Protein AF-A0A9P7NPN6-F1 (afdb_monomer_lite)

Structure (mmCIF, N/CA/C/O backbone):
data_AF-A0A9P7NPN6-F1
#
_entry.id   AF-A0A9P7NPN6-F1
#
loop_
_atom_site.group_PDB
_atom_site.id
_atom_site.type_symbol
_atom_site.label_atom_id
_atom_site.label_alt_id
_atom_site.label_comp_id
_atom_site.label_asym_id
_atom_site.label_entity_id
_atom_site.label_seq_id
_atom_site.pdbx_PDB_ins_code
_atom_site.Cartn_x
_atom_site.Cartn_y
_atom_site.Cartn_z
_atom_site.occupancy
_atom_site.B_iso_or_equiv
_atom_site.auth_seq_id
_atom_site.auth_comp_id
_atom_site.auth_asym_id
_atom_site.auth_atom_id
_atom_site.pdbx_PDB_model_num
ATOM 1 N N . MET A 1 1 ? 41.359 1.444 -31.729 1.00 41.84 1 MET A N 1
ATOM 2 C CA . MET A 1 1 ? 40.489 1.675 -30.558 1.00 41.84 1 MET A CA 1
ATOM 3 C C . MET A 1 1 ? 39.065 1.733 -31.082 1.00 41.84 1 MET A C 1
ATOM 5 O O . MET A 1 1 ? 38.796 2.589 -31.912 1.00 41.84 1 MET A O 1
ATOM 9 N N . SER A 1 2 ? 38.219 0.752 -30.755 1.00 44.41 2 SER A N 1
ATOM 10 C CA . SER A 1 2 ? 36.839 0.720 -31.255 1.00 44.41 2 SER A CA 1
ATOM 11 C C . SER A 1 2 ? 36.015 1.722 -30.451 1.00 44.41 2 SER A C 1
ATOM 13 O O . SER A 1 2 ? 35.838 1.537 -29.249 1.00 44.41 2 SER A O 1
ATOM 15 N N . ASN A 1 3 ? 35.579 2.808 -31.090 1.00 51.69 3 ASN A N 1
ATOM 16 C CA . ASN A 1 3 ? 34.625 3.740 -30.501 1.00 51.69 3 ASN A CA 1
ATOM 17 C C . ASN A 1 3 ? 33.297 2.993 -30.347 1.00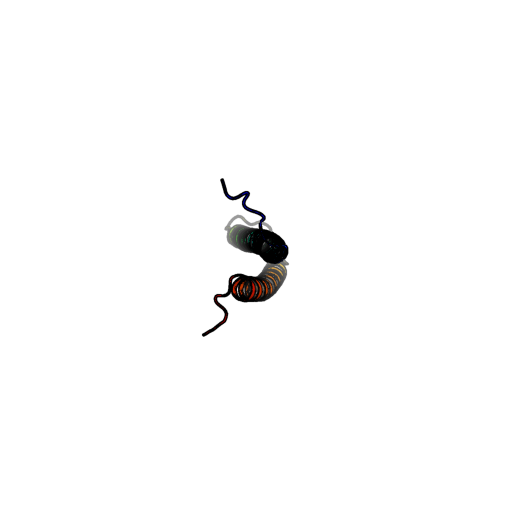 51.69 3 ASN A C 1
ATOM 19 O O . ASN A 1 3 ? 32.637 2.687 -31.340 1.00 51.69 3 ASN A O 1
ATOM 23 N N . GLY A 1 4 ? 32.951 2.647 -29.107 1.00 55.72 4 GLY A N 1
ATOM 24 C CA . GLY A 1 4 ? 31.711 1.961 -28.761 1.00 55.72 4 GLY A CA 1
ATOM 25 C C . GLY A 1 4 ? 30.498 2.838 -29.052 1.00 55.72 4 GLY A C 1
ATOM 26 O O . GLY A 1 4 ? 30.025 3.554 -28.177 1.00 55.72 4 GLY A O 1
ATOM 27 N N . ASN A 1 5 ? 29.995 2.785 -30.284 1.00 68.50 5 ASN A N 1
ATOM 28 C CA . ASN A 1 5 ? 28.666 3.284 -30.608 1.00 68.50 5 ASN A CA 1
ATOM 29 C C . ASN A 1 5 ? 27.653 2.289 -30.040 1.00 68.50 5 ASN A C 1
ATOM 31 O O . ASN A 1 5 ? 27.437 1.228 -30.625 1.00 68.50 5 ASN A O 1
ATOM 35 N N . LEU A 1 6 ? 27.049 2.631 -28.900 1.00 72.00 6 LEU A N 1
ATOM 36 C CA . LEU A 1 6 ? 25.818 1.984 -28.452 1.00 72.00 6 LEU A CA 1
ATOM 37 C C . LEU A 1 6 ? 24.802 2.066 -29.593 1.00 72.00 6 LEU A C 1
ATOM 39 O O . LEU A 1 6 ? 24.569 3.142 -30.154 1.00 72.00 6 LEU A O 1
ATOM 43 N N . SER A 1 7 ? 24.227 0.925 -29.959 1.00 83.75 7 SER A N 1
ATOM 44 C CA . SER A 1 7 ? 23.191 0.880 -30.982 1.00 83.75 7 SER A CA 1
ATOM 45 C C . SER A 1 7 ? 21.984 1.697 -30.514 1.00 83.75 7 SER A C 1
ATOM 47 O O . SER A 1 7 ? 21.700 1.784 -29.317 1.00 83.75 7 SER A O 1
ATOM 49 N N . GLN A 1 8 ? 21.214 2.265 -31.446 1.00 80.50 8 GLN A N 1
ATOM 50 C CA . GLN A 1 8 ? 19.924 2.885 -31.109 1.00 80.50 8 GLN A CA 1
ATOM 51 C C . GLN A 1 8 ? 19.008 1.914 -30.344 1.00 80.50 8 GLN A C 1
ATOM 53 O O . GLN A 1 8 ? 18.228 2.352 -29.498 1.00 80.50 8 GLN A O 1
ATOM 58 N N . ASN A 1 9 ? 19.157 0.607 -30.58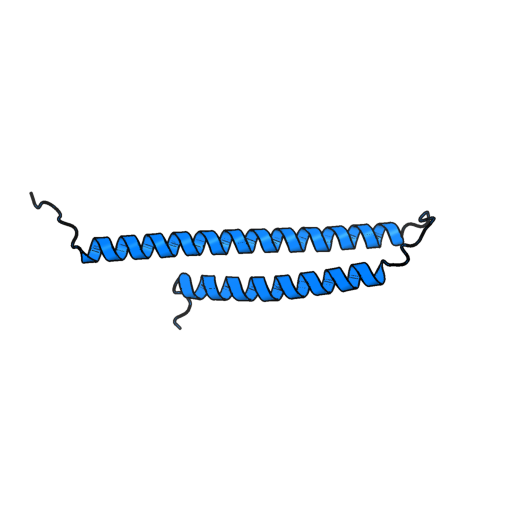5 1.00 83.19 9 ASN A N 1
ATOM 59 C CA . ASN A 1 9 ? 18.467 -0.436 -29.831 1.00 83.19 9 ASN A CA 1
ATOM 60 C C . ASN A 1 9 ? 18.925 -0.502 -28.369 1.00 83.19 9 ASN A C 1
ATOM 62 O O . ASN A 1 9 ? 18.080 -0.571 -27.483 1.00 83.19 9 ASN A O 1
ATOM 66 N N . ASP A 1 10 ? 20.227 -0.403 -28.093 1.00 85.94 10 ASP A N 1
ATOM 67 C CA . ASP A 1 10 ? 20.749 -0.432 -26.719 1.00 85.94 10 ASP A CA 1
ATOM 68 C C . ASP A 1 10 ? 20.224 0.768 -25.921 1.00 85.94 10 ASP A C 1
ATOM 70 O O . ASP A 1 10 ? 19.764 0.631 -24.789 1.00 85.94 10 ASP A O 1
ATOM 74 N N . ILE A 1 11 ? 20.197 1.947 -26.550 1.00 88.62 11 ILE A N 1
ATOM 75 C CA . ILE A 1 11 ? 19.650 3.170 -25.949 1.00 88.62 11 ILE A CA 1
ATOM 76 C C . ILE A 1 11 ? 18.143 3.029 -25.690 1.00 88.62 11 ILE A C 1
ATOM 78 O O . ILE A 1 11 ? 17.646 3.482 -24.656 1.00 88.62 11 ILE A O 1
ATOM 82 N N . ALA A 1 12 ? 17.399 2.414 -26.613 1.00 84.69 12 ALA A N 1
ATOM 83 C CA . ALA A 1 12 ? 15.971 2.172 -26.436 1.00 84.69 12 ALA A CA 1
ATOM 84 C C . ALA A 1 12 ? 15.696 1.216 -25.264 1.00 84.69 12 ALA A C 1
ATOM 86 O O . ALA A 1 12 ? 14.821 1.506 -24.449 1.00 84.69 12 ALA A O 1
ATOM 87 N N . HIS A 1 13 ? 16.479 0.141 -25.134 1.00 87.75 13 HIS A N 1
ATOM 88 C CA . HIS A 1 13 ? 16.367 -0.815 -24.032 1.00 87.75 13 HIS A CA 1
ATOM 89 C C . HIS A 1 13 ? 16.693 -0.192 -22.674 1.00 87.75 13 HIS A C 1
ATOM 91 O O . HIS A 1 13 ? 15.940 -0.397 -21.725 1.00 87.75 13 HIS A O 1
ATOM 97 N N . VAL A 1 14 ? 17.756 0.613 -22.581 1.00 90.19 14 VAL A N 1
ATOM 98 C CA . VAL A 1 14 ? 18.095 1.331 -21.340 1.00 90.19 14 VAL A CA 1
ATOM 99 C C . VAL A 1 14 ? 16.957 2.270 -20.935 1.00 90.19 14 VAL A C 1
ATOM 101 O O . VAL A 1 14 ? 16.488 2.215 -19.805 1.00 90.19 14 VAL A O 1
ATOM 104 N N . ARG A 1 15 ? 16.413 3.053 -21.876 1.00 90.69 15 ARG A N 1
ATOM 105 C CA . ARG A 1 15 ? 15.279 3.954 -21.595 1.00 90.69 15 ARG A CA 1
ATOM 106 C C . ARG A 1 15 ? 14.003 3.221 -21.190 1.00 90.69 15 ARG A C 1
ATOM 108 O O . ARG A 1 15 ? 13.180 3.781 -20.470 1.00 90.69 15 ARG A O 1
ATOM 115 N N . GLU A 1 16 ? 13.768 2.028 -21.727 1.00 89.38 16 GLU A N 1
ATOM 116 C CA . GLU A 1 16 ? 12.641 1.188 -21.317 1.00 89.38 16 GLU A CA 1
ATOM 117 C C . GLU A 1 16 ? 12.854 0.647 -19.899 1.00 89.38 16 GLU A C 1
ATOM 119 O O . GLU A 1 16 ? 11.921 0.643 -19.096 1.00 89.38 16 GLU A O 1
ATOM 124 N N . PHE A 1 17 ? 14.078 0.228 -19.584 1.00 89.00 17 PHE A N 1
ATOM 125 C CA . PHE A 1 17 ? 14.454 -0.253 -18.263 1.00 89.00 17 PHE A CA 1
ATOM 126 C C . PHE A 1 17 ? 14.324 0.840 -17.196 1.00 89.00 17 PHE A C 1
ATOM 128 O O . PHE A 1 17 ? 13.682 0.601 -16.175 1.00 89.00 17 PHE A O 1
ATOM 135 N N . ASP A 1 18 ? 14.809 2.054 -17.469 1.00 92.75 18 ASP A N 1
ATOM 136 C CA . ASP A 1 18 ? 14.671 3.201 -16.563 1.00 92.75 18 ASP A CA 1
ATOM 137 C C . ASP A 1 18 ? 13.196 3.494 -16.250 1.00 92.75 18 ASP A C 1
ATOM 139 O O . ASP A 1 18 ? 12.812 3.614 -15.088 1.00 92.75 18 ASP A O 1
ATOM 143 N N . ARG A 1 19 ? 12.324 3.490 -17.268 1.00 91.19 19 ARG A N 1
ATOM 144 C CA . ARG A 1 19 ? 10.874 3.671 -17.068 1.00 91.19 19 ARG A CA 1
ATOM 145 C C . ARG A 1 19 ? 10.247 2.568 -16.217 1.00 91.19 19 ARG A C 1
ATOM 147 O O . ARG A 1 19 ? 9.336 2.843 -15.437 1.00 91.19 19 ARG A O 1
ATOM 154 N N . LYS A 1 20 ? 10.691 1.317 -16.377 1.00 90.62 20 LYS A N 1
ATOM 155 C CA . LYS A 1 20 ? 10.215 0.201 -15.543 1.00 90.62 20 LYS A CA 1
ATOM 156 C C . LYS A 1 20 ? 10.664 0.370 -14.096 1.00 90.62 20 LYS A C 1
ATOM 158 O O . LYS A 1 20 ? 9.848 0.177 -13.203 1.00 90.62 20 LYS A O 1
ATOM 163 N N . LEU A 1 21 ? 11.911 0.781 -13.867 1.00 90.44 21 LEU A N 1
ATOM 164 C CA . LEU A 1 21 ? 12.426 1.062 -12.528 1.00 90.44 21 LEU A CA 1
ATOM 165 C C . LEU A 1 21 ? 11.666 2.199 -11.839 1.00 90.44 21 LEU A C 1
ATOM 167 O O . LEU A 1 21 ? 11.296 2.068 -10.674 1.00 90.44 21 LEU A O 1
ATOM 171 N N . GLU A 1 22 ? 11.389 3.289 -12.555 1.00 94.31 22 GLU A N 1
ATOM 172 C CA . GLU A 1 22 ? 10.597 4.409 -12.034 1.00 94.31 22 GLU A CA 1
ATOM 173 C C . GLU A 1 22 ? 9.178 3.967 -11.650 1.00 94.31 22 GLU A C 1
ATOM 175 O O . GLU A 1 22 ? 8.706 4.258 -10.549 1.00 94.31 22 GLU A O 1
ATOM 180 N N . ALA A 1 23 ? 8.510 3.211 -12.526 1.00 91.44 23 ALA A N 1
ATOM 181 C CA . ALA A 1 23 ? 7.179 2.677 -12.253 1.00 91.44 23 ALA A CA 1
ATOM 182 C C . ALA A 1 23 ? 7.178 1.690 -11.070 1.00 91.44 23 ALA A C 1
ATOM 184 O O . ALA A 1 23 ? 6.255 1.692 -10.256 1.00 91.44 23 ALA A O 1
ATOM 185 N N . GLU A 1 24 ? 8.221 0.870 -10.937 1.00 93.31 24 GLU A N 1
ATOM 186 C CA . GLU A 1 24 ? 8.398 -0.040 -9.806 1.00 93.31 24 GLU A CA 1
ATOM 187 C C . GLU A 1 24 ? 8.583 0.727 -8.488 1.00 93.31 24 GLU A C 1
ATOM 189 O O . GLU A 1 24 ? 7.964 0.379 -7.477 1.00 93.31 24 GLU A O 1
ATOM 194 N N . ALA A 1 25 ? 9.389 1.791 -8.493 1.00 93.06 25 ALA A N 1
ATOM 195 C CA . ALA A 1 25 ? 9.597 2.638 -7.325 1.00 93.06 25 ALA A CA 1
ATOM 196 C C . ALA A 1 25 ? 8.297 3.329 -6.875 1.00 93.06 25 ALA A C 1
ATOM 198 O O . ALA A 1 25 ? 7.978 3.295 -5.683 1.00 93.06 25 ALA A O 1
ATOM 199 N N . ASP A 1 26 ? 7.509 3.877 -7.809 1.00 94.94 26 ASP A N 1
ATOM 200 C CA . ASP A 1 26 ? 6.206 4.493 -7.507 1.00 94.94 26 ASP A CA 1
ATOM 201 C C . ASP A 1 26 ? 5.232 3.478 -6.885 1.00 94.94 26 ASP A C 1
ATOM 203 O O . ASP A 1 26 ? 4.611 3.743 -5.852 1.00 94.94 26 ASP A O 1
ATOM 207 N N . LEU A 1 27 ? 5.145 2.267 -7.449 1.00 93.81 27 LEU A N 1
ATOM 208 C CA . LEU A 1 27 ? 4.299 1.201 -6.903 1.00 93.81 27 LEU A CA 1
ATOM 209 C C . LEU A 1 27 ? 4.716 0.800 -5.482 1.00 93.81 27 LEU A C 1
ATOM 211 O O . LEU A 1 27 ? 3.856 0.668 -4.607 1.00 93.81 27 LEU A O 1
ATOM 215 N N . LYS A 1 28 ? 6.020 0.647 -5.225 1.00 92.75 28 LYS A N 1
ATOM 216 C CA . LYS A 1 28 ? 6.541 0.345 -3.881 1.00 92.75 28 LYS A CA 1
ATOM 217 C C . LYS A 1 28 ? 6.238 1.467 -2.889 1.00 92.75 28 LYS A C 1
ATOM 219 O O . LYS A 1 28 ? 5.826 1.189 -1.763 1.00 92.75 28 LYS A O 1
ATOM 224 N N . GLN A 1 29 ? 6.378 2.725 -3.302 1.00 96.50 29 GLN A N 1
ATOM 225 C CA . GLN A 1 29 ? 6.056 3.873 -2.456 1.00 96.50 29 GLN A CA 1
ATOM 226 C C . GLN A 1 29 ? 4.565 3.914 -2.092 1.00 96.50 29 GLN A C 1
ATOM 228 O O . GLN A 1 29 ? 4.219 4.171 -0.935 1.00 96.50 29 GLN A O 1
ATOM 233 N N . ARG A 1 30 ? 3.678 3.616 -3.048 1.00 95.19 30 ARG A N 1
ATOM 234 C CA . ARG A 1 30 ? 2.232 3.510 -2.797 1.00 95.19 30 ARG A CA 1
ATOM 235 C C . ARG A 1 30 ? 1.901 2.371 -1.839 1.00 95.19 30 ARG A C 1
ATOM 237 O O . ARG A 1 30 ? 1.116 2.574 -0.919 1.00 95.19 30 ARG A O 1
ATOM 244 N N . LEU A 1 31 ? 2.522 1.203 -2.003 1.00 94.88 31 LEU A N 1
ATOM 245 C CA . LEU A 1 31 ? 2.351 0.073 -1.083 1.00 94.88 31 LEU A CA 1
ATOM 246 C C . LEU A 1 31 ? 2.750 0.439 0.353 1.00 94.88 31 LEU A C 1
ATOM 248 O O . LEU A 1 31 ? 2.012 0.143 1.293 1.00 94.88 31 LEU A O 1
ATOM 252 N N . GLU A 1 32 ? 3.869 1.142 0.529 1.00 95.44 32 GLU A N 1
ATOM 253 C CA . GLU A 1 32 ? 4.305 1.599 1.851 1.00 95.44 32 GLU A CA 1
ATOM 254 C C . GLU A 1 32 ? 3.363 2.663 2.443 1.00 95.44 32 GLU A C 1
ATOM 256 O O . GLU A 1 32 ? 3.134 2.706 3.653 1.00 95.44 32 GLU A O 1
ATOM 261 N N . ALA A 1 33 ? 2.766 3.520 1.610 1.00 95.44 33 ALA A N 1
ATOM 262 C CA . ALA A 1 33 ? 1.727 4.447 2.058 1.00 95.44 33 ALA A CA 1
ATOM 263 C C . ALA A 1 33 ? 0.476 3.704 2.562 1.00 95.44 33 ALA A C 1
ATOM 265 O O . ALA A 1 33 ? 0.028 3.970 3.677 1.00 95.44 33 ALA A O 1
ATOM 266 N N . LEU A 1 34 ? -0.025 2.722 1.804 1.00 94.94 34 LEU A N 1
ATOM 267 C CA . LEU A 1 34 ? -1.182 1.908 2.202 1.00 94.94 34 LEU A CA 1
ATOM 268 C C . LEU A 1 34 ? -0.912 1.121 3.488 1.00 94.94 34 LEU A C 1
ATOM 270 O O . LEU A 1 34 ? -1.773 1.032 4.363 1.00 94.94 34 LEU A O 1
ATOM 274 N N . ARG A 1 35 ? 0.300 0.573 3.639 1.00 93.38 35 ARG A N 1
ATOM 275 C CA . ARG A 1 35 ? 0.709 -0.126 4.863 1.00 93.38 35 ARG A CA 1
ATOM 276 C C . ARG A 1 35 ? 0.639 0.793 6.080 1.00 93.38 35 ARG A C 1
ATOM 278 O O . ARG A 1 35 ? 0.096 0.392 7.109 1.00 93.38 35 ARG A O 1
ATOM 285 N N . ARG A 1 36 ? 1.166 2.015 5.963 1.00 95.25 36 ARG A N 1
ATOM 286 C CA . ARG A 1 36 ? 1.103 3.017 7.038 1.00 95.25 36 ARG A CA 1
ATOM 287 C C . ARG A 1 36 ? -0.335 3.387 7.379 1.00 95.25 36 ARG A C 1
ATOM 289 O O . ARG A 1 36 ? -0.668 3.443 8.557 1.00 95.25 36 ARG A O 1
ATOM 296 N N . GLU A 1 37 ? -1.195 3.548 6.378 1.00 95.19 37 GLU A N 1
ATOM 297 C CA . GLU A 1 37 ? -2.611 3.851 6.597 1.00 95.19 37 GLU A CA 1
ATOM 298 C C . GLU A 1 37 ? -3.333 2.740 7.370 1.00 95.19 37 GLU A C 1
ATOM 300 O O . GLU A 1 37 ? -4.031 3.020 8.345 1.00 95.19 37 GLU A O 1
ATOM 305 N N . VAL A 1 38 ? -3.115 1.471 7.005 1.00 93.56 38 VAL A N 1
ATOM 306 C CA . VAL A 1 38 ? -3.683 0.331 7.745 1.00 93.56 38 VAL A CA 1
ATOM 307 C C . VAL A 1 38 ? -3.220 0.339 9.202 1.00 93.56 38 VAL A C 1
ATOM 309 O O . VAL A 1 38 ? -4.045 0.163 10.098 1.00 93.56 38 VAL A O 1
ATOM 312 N N . VAL A 1 39 ? -1.927 0.573 9.455 1.00 94.06 39 VAL A N 1
ATOM 313 C CA . VAL A 1 39 ? -1.385 0.654 10.822 1.00 94.06 39 VAL A CA 1
ATOM 314 C C . VAL A 1 39 ? -2.049 1.782 11.612 1.00 94.06 39 VAL A C 1
ATOM 316 O O . VAL A 1 39 ? -2.444 1.561 12.753 1.00 94.06 39 VAL A O 1
ATOM 319 N N . THR A 1 40 ? -2.230 2.961 11.013 1.00 95.38 40 THR A N 1
ATOM 320 C CA . THR A 1 40 ? -2.926 4.084 11.656 1.00 95.38 40 THR A CA 1
ATOM 321 C C . THR A 1 40 ? -4.374 3.740 11.994 1.00 95.38 40 THR A C 1
ATOM 323 O O . THR A 1 40 ? -4.805 3.980 13.118 1.00 95.38 40 THR A O 1
ATOM 326 N N . ILE A 1 41 ? -5.125 3.146 11.060 1.00 91.75 41 ILE A N 1
ATOM 327 C CA . ILE A 1 41 ? -6.527 2.777 11.299 1.00 91.75 41 ILE A CA 1
ATOM 328 C C . ILE A 1 41 ? -6.627 1.761 12.440 1.00 91.75 41 ILE A C 1
ATOM 330 O O . ILE A 1 41 ? -7.408 1.958 13.367 1.00 91.75 41 ILE A O 1
ATOM 334 N N . VAL A 1 42 ? -5.818 0.700 12.403 1.00 90.44 42 VAL A N 1
ATOM 335 C CA . VAL A 1 42 ? -5.821 -0.342 13.441 1.00 90.44 42 VAL A CA 1
ATOM 336 C C . VAL A 1 42 ? -5.382 0.221 14.797 1.00 90.44 42 VAL A C 1
ATOM 338 O O . VAL A 1 42 ? -5.973 -0.126 15.818 1.00 90.44 42 VAL A O 1
ATOM 341 N N . GLY A 1 43 ? -4.390 1.116 14.815 1.00 91.31 43 GLY A N 1
ATOM 342 C CA . GLY A 1 43 ? -3.959 1.812 16.027 1.00 91.31 43 GLY A CA 1
ATOM 343 C C . GLY A 1 43 ? -5.094 2.615 16.663 1.00 91.31 43 GLY A C 1
ATOM 344 O O . GLY A 1 43 ? -5.381 2.427 17.843 1.00 91.31 43 GLY A O 1
ATOM 345 N N . ASN A 1 44 ? -5.800 3.422 15.867 1.00 90.25 44 ASN A N 1
ATOM 346 C CA . ASN A 1 44 ? -6.933 4.217 16.345 1.00 90.25 44 ASN A CA 1
ATOM 347 C C . ASN A 1 44 ? -8.064 3.332 16.889 1.00 90.25 44 ASN A C 1
ATOM 349 O O . ASN A 1 44 ? -8.563 3.594 17.980 1.00 90.25 44 ASN A O 1
ATOM 353 N N . MET A 1 45 ? -8.399 2.232 16.200 1.00 87.56 45 MET A N 1
ATOM 354 C CA . MET A 1 45 ? -9.396 1.268 16.687 1.00 87.56 45 MET A CA 1
ATOM 355 C C . MET A 1 45 ? -9.018 0.682 18.054 1.00 87.56 45 MET A C 1
ATOM 357 O O . MET A 1 45 ? -9.879 0.496 18.915 1.00 87.56 45 MET A O 1
AT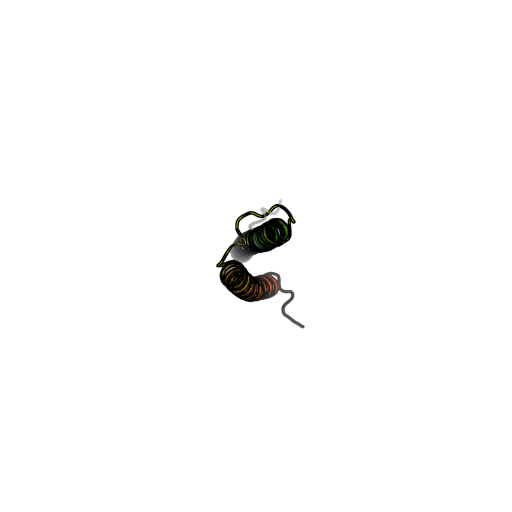OM 361 N N . SER A 1 46 ? -7.734 0.367 18.255 1.00 86.75 46 SER A N 1
ATOM 362 C CA . SER A 1 46 ? -7.238 -0.174 19.522 1.00 86.75 46 SER A CA 1
ATOM 363 C C . SER A 1 46 ? -7.358 0.845 20.656 1.00 86.75 46 SER A C 1
ATOM 365 O O . SER A 1 46 ? -7.734 0.466 21.766 1.00 86.75 46 SER A O 1
ATOM 367 N N . THR A 1 47 ? -7.058 2.119 20.389 1.00 85.56 47 THR A N 1
ATOM 368 C CA . THR A 1 47 ? -7.209 3.213 21.359 1.00 85.56 47 THR A CA 1
ATOM 369 C C . THR A 1 47 ? -8.677 3.440 21.711 1.00 85.56 47 THR A C 1
ATOM 371 O O . THR A 1 47 ? -9.028 3.347 22.882 1.00 85.56 47 THR A O 1
ATOM 374 N N . GLU A 1 48 ? -9.550 3.611 20.713 1.00 80.69 48 GLU A N 1
ATOM 375 C CA . GLU A 1 48 ? -10.995 3.818 20.907 1.00 80.69 48 GLU A CA 1
ATOM 376 C C . GLU A 1 48 ? -11.642 2.674 21.706 1.00 80.69 48 GLU A C 1
ATOM 378 O O . GLU A 1 48 ? -12.461 2.902 22.597 1.00 80.69 48 GLU A O 1
ATOM 383 N N . THR A 1 49 ? -11.238 1.428 21.432 1.00 81.94 49 THR A N 1
ATOM 384 C CA . THR A 1 49 ? -11.726 0.254 22.170 1.00 81.94 49 THR A CA 1
ATOM 385 C C . THR A 1 49 ? -11.210 0.234 23.610 1.00 81.94 49 THR A C 1
ATOM 387 O O . THR A 1 49 ? -11.964 -0.087 24.527 1.00 81.94 49 THR A O 1
ATOM 390 N N . SER A 1 50 ? -9.936 0.579 23.823 1.00 82.31 50 SER A N 1
ATOM 391 C CA . SER A 1 50 ? -9.326 0.592 25.159 1.00 82.31 50 SER A CA 1
ATOM 392 C C . SER A 1 50 ? -9.949 1.665 26.050 1.00 82.31 50 SER A C 1
ATOM 394 O O . SER A 1 50 ? -10.287 1.378 27.197 1.00 82.31 50 SER A O 1
ATOM 396 N N . ASP A 1 51 ? -10.168 2.864 25.509 1.00 79.50 51 ASP A N 1
ATOM 397 C CA . ASP A 1 51 ? -10.800 3.980 26.216 1.00 79.50 51 ASP A CA 1
ATOM 398 C C . ASP A 1 51 ? -12.244 3.644 26.614 1.00 79.50 51 ASP A C 1
ATOM 400 O O . ASP A 1 51 ? -12.670 3.934 27.732 1.00 79.50 51 ASP A O 1
ATOM 404 N N . ALA A 1 52 ? -12.986 2.949 25.745 1.00 73.25 52 ALA A N 1
ATOM 405 C CA . ALA A 1 52 ? -14.346 2.499 26.035 1.00 73.25 52 ALA A CA 1
ATOM 406 C C . ALA A 1 52 ? -14.428 1.394 27.108 1.00 73.25 52 ALA A C 1
ATOM 408 O O . ALA A 1 52 ? -15.480 1.222 27.723 1.00 73.25 52 ALA A O 1
ATOM 409 N N . MET A 1 53 ? -13.344 0.642 27.338 1.00 73.81 53 MET A N 1
ATOM 410 C CA . MET A 1 53 ? -13.274 -0.424 28.348 1.00 73.81 53 MET A CA 1
ATOM 411 C C . MET A 1 53 ? -12.760 0.057 29.713 1.00 73.81 53 MET A C 1
ATOM 413 O O . MET A 1 53 ? -12.789 -0.715 30.676 1.00 73.81 53 MET A O 1
ATOM 417 N N . GLN A 1 54 ? -12.284 1.303 29.836 1.00 76.94 54 GLN A N 1
ATOM 418 C CA . GLN A 1 54 ? -11.792 1.812 31.115 1.00 76.94 54 GLN A CA 1
ATOM 419 C C . GLN A 1 54 ? -12.944 1.970 32.131 1.00 76.94 54 GLN A C 1
ATOM 421 O O . GLN A 1 54 ? -13.936 2.632 31.829 1.00 76.94 54 GLN A O 1
ATOM 426 N N . PRO A 1 55 ? -12.815 1.450 33.371 1.00 62.56 55 PRO A N 1
ATOM 427 C CA . PRO A 1 55 ? -13.857 1.534 34.407 1.00 62.56 55 PRO A CA 1
ATOM 428 C C . PRO A 1 55 ? -14.266 2.964 34.795 1.00 62.56 55 PRO A C 1
ATOM 430 O O . PRO A 1 55 ? -15.309 3.170 35.409 1.00 62.56 55 PRO A O 1
ATOM 433 N N . THR A 1 56 ? -13.433 3.951 34.460 1.00 65.81 56 THR A N 1
ATOM 434 C CA . THR A 1 56 ? -13.654 5.381 34.700 1.00 65.81 56 THR A CA 1
ATOM 435 C C . THR A 1 56 ? -14.239 6.114 33.492 1.00 65.81 56 THR A C 1
ATOM 437 O O . THR A 1 56 ? -14.377 7.336 33.549 1.00 65.81 56 THR A O 1
ATOM 440 N N . ALA A 1 57 ? -14.565 5.419 32.396 1.00 61.75 57 ALA A N 1
ATOM 441 C CA . ALA A 1 57 ? -15.155 6.026 31.210 1.00 61.75 57 ALA A CA 1
ATOM 442 C C . ALA A 1 57 ? -16.554 6.572 31.541 1.00 61.75 57 ALA A C 1
ATOM 444 O O . ALA A 1 57 ? -17.553 5.858 31.535 1.00 61.75 57 ALA A O 1
ATOM 445 N N . GLN A 1 58 ? -16.628 7.870 31.839 1.00 59.22 58 GLN A N 1
ATOM 446 C CA . GLN A 1 58 ? -17.875 8.572 32.165 1.00 59.22 58 GLN A CA 1
ATOM 447 C C . GLN A 1 58 ? -18.814 8.730 30.954 1.00 59.22 58 GLN A C 1
ATOM 449 O O . GLN A 1 58 ? -19.927 9.223 31.109 1.00 59.22 58 GLN A O 1
ATOM 454 N N . ASN A 1 59 ? -18.385 8.321 29.755 1.00 60.06 59 ASN A N 1
ATOM 455 C CA . ASN A 1 59 ? -19.167 8.418 28.528 1.00 60.06 59 ASN A CA 1
ATOM 456 C C . ASN A 1 59 ? -18.764 7.283 27.561 1.00 60.06 59 ASN A C 1
ATOM 458 O O . ASN A 1 59 ? -17.810 7.454 26.799 1.00 60.06 59 ASN A O 1
ATOM 462 N N . PRO A 1 60 ? -19.412 6.102 27.591 1.00 57.94 60 PRO A N 1
ATOM 463 C CA . PRO A 1 60 ? -19.166 5.080 26.577 1.00 57.94 60 PRO A CA 1
ATOM 464 C C . PRO A 1 60 ? -19.500 5.675 25.206 1.00 57.94 60 PRO A C 1
ATOM 466 O O . PRO A 1 60 ? -20.614 6.154 25.007 1.00 57.94 60 PRO A O 1
ATOM 469 N N . ALA A 1 61 ? -18.531 5.694 24.283 1.00 64.38 61 ALA A N 1
ATOM 470 C CA . ALA A 1 61 ? -18.688 6.298 22.962 1.00 64.38 61 ALA A CA 1
ATOM 471 C C . ALA A 1 61 ? -19.921 5.700 22.247 1.00 64.38 61 ALA A C 1
ATOM 473 O O . ALA A 1 61 ? -19.880 4.536 21.835 1.00 64.38 61 ALA A O 1
ATOM 474 N N . PRO A 1 62 ? -21.022 6.461 22.073 1.00 64.44 62 PRO A N 1
ATOM 475 C CA . PRO A 1 62 ? -22.285 5.923 21.558 1.00 64.44 62 PRO A CA 1
ATOM 476 C C . PRO A 1 62 ? -22.198 5.483 20.086 1.00 64.44 62 PRO A C 1
ATOM 478 O O . PRO A 1 62 ? -23.124 4.868 19.567 1.00 64.44 62 PRO A O 1
ATOM 481 N N . ASN A 1 63 ? -21.077 5.761 19.418 1.00 77.44 63 ASN A N 1
ATOM 482 C CA . ASN A 1 63 ? -20.795 5.452 18.021 1.00 77.44 63 ASN A CA 1
ATOM 483 C C . ASN A 1 63 ? -19.591 4.508 17.822 1.00 77.44 63 ASN A C 1
ATOM 485 O O . ASN A 1 63 ? -19.171 4.320 16.680 1.00 77.44 63 ASN A O 1
ATOM 489 N N . LEU A 1 64 ? -19.046 3.883 18.877 1.00 82.19 64 LEU A N 1
ATOM 490 C CA . LEU A 1 64 ? -17.882 2.987 18.761 1.00 82.19 64 LEU A CA 1
ATOM 491 C C . LEU A 1 64 ? -18.115 1.875 17.728 1.00 82.19 64 LEU A C 1
ATOM 493 O O . LEU A 1 64 ? -17.261 1.594 16.893 1.00 82.19 64 LEU A O 1
ATOM 497 N N . HIS A 1 65 ? -19.304 1.270 17.731 1.00 82.62 65 HIS A N 1
ATOM 498 C CA . HIS A 1 65 ? -19.646 0.222 16.770 1.00 82.62 65 HIS A CA 1
ATOM 499 C C . HIS A 1 65 ? -19.630 0.725 15.315 1.00 82.62 65 HIS A C 1
ATOM 501 O O . HIS A 1 65 ? -19.166 0.023 14.415 1.00 82.62 65 HIS A O 1
ATOM 507 N N . GLU A 1 66 ? -20.101 1.950 15.069 1.00 87.62 66 GLU A N 1
ATOM 508 C CA . GLU A 1 66 ? -20.094 2.563 13.737 1.00 87.62 66 GLU A CA 1
ATOM 509 C C . GLU A 1 66 ? -18.674 2.917 13.283 1.00 87.62 66 GLU A C 1
ATOM 511 O O . GLU A 1 66 ? -18.319 2.655 12.130 1.00 87.62 66 GLU A O 1
ATOM 516 N N . GLN A 1 67 ? -17.846 3.445 14.191 1.00 86.50 67 GLN A N 1
ATOM 517 C CA . GLN A 1 67 ? -16.438 3.764 13.935 1.00 86.50 67 GLN A CA 1
ATOM 518 C C . GLN A 1 67 ? -15.632 2.504 13.606 1.00 86.50 67 GLN A C 1
ATOM 520 O O . GLN A 1 67 ? -14.955 2.464 12.575 1.00 86.50 67 GLN A O 1
ATOM 525 N N . LEU A 1 68 ? -15.795 1.434 14.391 1.00 87.69 68 LEU A N 1
ATOM 526 C CA . LEU A 1 68 ? -15.169 0.138 14.127 1.00 87.69 68 LEU A CA 1
ATOM 527 C C . LEU A 1 68 ? -15.626 -0.441 12.782 1.00 87.69 68 LEU A C 1
ATOM 529 O O . LEU A 1 68 ? -14.796 -0.859 11.977 1.00 87.69 68 LEU A O 1
ATOM 533 N N . ASN A 1 69 ? -16.929 -0.415 12.484 1.00 90.81 69 ASN A N 1
ATOM 534 C CA . ASN A 1 69 ? -17.450 -0.886 11.196 1.00 90.81 69 ASN A CA 1
ATOM 535 C C . ASN A 1 69 ? -16.886 -0.092 10.009 1.00 90.81 69 ASN A C 1
ATOM 537 O O . ASN A 1 69 ? -16.539 -0.678 8.979 1.00 90.81 69 ASN A O 1
ATOM 541 N N . LEU A 1 70 ? -16.780 1.233 10.130 1.00 91.69 70 LEU A N 1
ATOM 542 C CA . LEU A 1 70 ? -16.171 2.079 9.106 1.00 91.69 70 LEU A CA 1
ATOM 543 C C . LEU A 1 70 ? -14.681 1.757 8.934 1.00 91.69 70 LEU A C 1
ATOM 545 O O . LEU A 1 70 ? -14.208 1.637 7.802 1.00 91.69 70 LEU A O 1
ATOM 549 N N . ALA A 1 71 ? -13.956 1.572 10.035 1.00 90.44 71 ALA A N 1
ATOM 550 C CA . ALA A 1 71 ? -12.546 1.216 10.028 1.00 90.44 71 ALA A CA 1
ATOM 551 C C . ALA A 1 71 ? -12.304 -0.147 9.357 1.00 90.44 71 ALA A C 1
ATOM 553 O O . ALA A 1 71 ? -11.471 -0.240 8.454 1.00 90.44 71 ALA A O 1
ATOM 554 N N . PHE A 1 72 ? -13.101 -1.173 9.678 1.00 91.94 72 PHE A N 1
ATOM 555 C CA . PHE A 1 72 ? -13.031 -2.476 9.008 1.00 91.94 72 PHE A CA 1
ATOM 556 C C . PHE A 1 72 ? -13.273 -2.374 7.499 1.00 91.94 72 PHE A C 1
ATOM 558 O O . PHE A 1 72 ? -12.545 -2.985 6.714 1.00 91.94 72 PHE A O 1
ATOM 565 N N . ARG A 1 73 ? -14.260 -1.575 7.069 1.00 94.94 73 ARG A N 1
ATOM 566 C CA . ARG A 1 73 ? -14.526 -1.340 5.639 1.00 94.94 73 ARG A CA 1
ATOM 567 C C . ARG A 1 73 ? -13.342 -0.666 4.951 1.00 94.94 73 ARG A C 1
ATOM 569 O O . ARG A 1 73 ? -12.957 -1.094 3.866 1.00 94.94 73 ARG A O 1
ATOM 576 N N . ARG A 1 74 ? -12.738 0.348 5.581 1.00 94.31 74 ARG A N 1
ATOM 577 C CA . ARG A 1 74 ? -11.538 1.019 5.053 1.00 94.31 74 ARG A CA 1
ATOM 578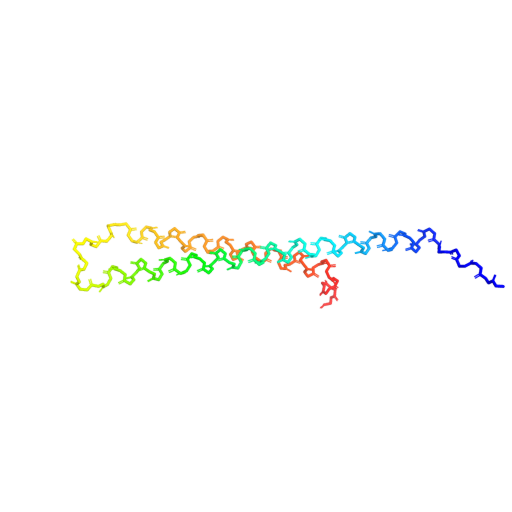 C C . ARG A 1 74 ? -10.371 0.045 4.922 1.00 94.31 74 ARG A C 1
ATOM 580 O O . ARG A 1 74 ? -9.798 -0.054 3.845 1.00 94.31 74 ARG A O 1
ATOM 587 N N . VAL A 1 75 ? -10.085 -0.750 5.953 1.00 93.38 75 VAL A N 1
ATOM 588 C CA . VAL A 1 75 ? -9.025 -1.773 5.900 1.00 93.38 75 VAL A CA 1
ATOM 589 C C . VAL A 1 75 ? -9.287 -2.801 4.794 1.00 93.38 75 VAL A C 1
ATOM 591 O O . VAL A 1 75 ? -8.356 -3.187 4.088 1.00 93.38 75 VAL A O 1
ATOM 594 N N . ALA A 1 76 ? -10.537 -3.222 4.588 1.00 93.44 76 ALA A N 1
ATOM 595 C CA . ALA A 1 76 ? -10.886 -4.146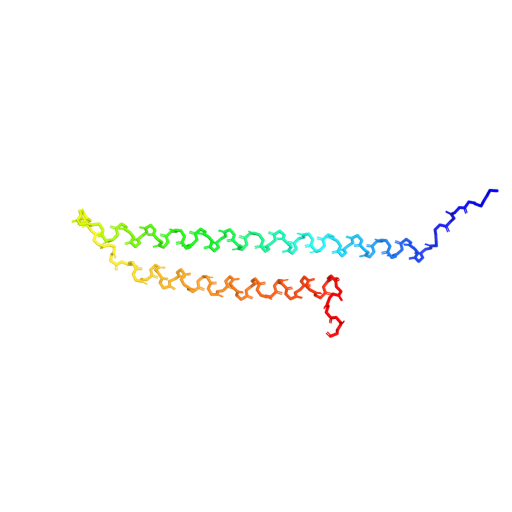 3.509 1.00 93.44 76 ALA A CA 1
ATOM 596 C C . ALA A 1 76 ? -10.613 -3.552 2.113 1.00 93.44 76 ALA A C 1
ATOM 598 O O . ALA A 1 76 ? -10.066 -4.244 1.251 1.00 93.44 76 ALA A O 1
ATOM 599 N N . LEU A 1 77 ? -10.942 -2.272 1.904 1.00 95.00 77 LEU A N 1
ATOM 600 C CA . LEU A 1 77 ? -10.649 -1.558 0.657 1.00 95.00 77 LEU A CA 1
ATOM 601 C C . LEU A 1 77 ? -9.140 -1.415 0.432 1.00 95.00 77 LEU A C 1
ATOM 603 O O . LEU A 1 77 ? -8.652 -1.761 -0.644 1.00 95.00 77 LEU A O 1
ATOM 607 N N . LEU A 1 78 ? -8.395 -1.003 1.461 1.00 93.88 78 LEU A N 1
ATOM 608 C CA . LEU A 1 78 ? -6.937 -0.882 1.398 1.00 93.88 78 LEU A CA 1
ATOM 609 C C . LEU A 1 78 ? -6.282 -2.231 1.093 1.00 93.88 78 LEU A C 1
ATOM 611 O O . LEU A 1 78 ? -5.389 -2.308 0.259 1.00 93.88 78 LEU A O 1
ATOM 615 N N . LYS A 1 79 ? -6.769 -3.328 1.685 1.00 93.19 79 LYS A N 1
ATOM 616 C CA . LYS A 1 79 ? -6.285 -4.684 1.386 1.00 93.19 79 LYS A CA 1
ATOM 617 C C . LYS A 1 79 ? -6.513 -5.068 -0.078 1.00 93.19 79 LYS A C 1
ATOM 619 O O . LYS A 1 79 ? -5.631 -5.663 -0.700 1.00 93.19 79 LYS A O 1
ATOM 624 N N . ALA A 1 80 ? -7.684 -4.749 -0.632 1.00 93.62 80 ALA A N 1
ATOM 625 C CA . ALA A 1 80 ? -7.980 -5.008 -2.038 1.00 93.62 80 ALA A CA 1
ATOM 626 C C . ALA A 1 80 ? -7.064 -4.192 -2.967 1.00 93.62 80 ALA A C 1
ATOM 628 O O . ALA A 1 80 ? -6.572 -4.724 -3.968 1.00 93.62 80 ALA A O 1
ATOM 629 N N . GLU A 1 81 ? -6.796 -2.932 -2.618 1.00 94.69 81 GLU A N 1
ATOM 630 C CA . GLU A 1 81 ? -5.886 -2.069 -3.366 1.00 94.69 81 GLU A CA 1
ATOM 631 C C . GLU A 1 81 ? -4.429 -2.536 -3.279 1.00 94.69 81 GLU A C 1
ATOM 633 O O . GLU A 1 81 ? -3.789 -2.683 -4.320 1.00 94.69 81 GLU A O 1
ATOM 638 N N . THR A 1 82 ? -3.936 -2.879 -2.087 1.00 93.38 82 THR A N 1
ATOM 639 C CA . THR A 1 82 ? -2.613 -3.489 -1.885 1.00 93.38 82 THR A CA 1
ATOM 640 C C . THR A 1 82 ? -2.441 -4.710 -2.782 1.00 93.38 82 THR A C 1
ATOM 642 O O . THR A 1 82 ? -1.497 -4.768 -3.565 1.00 93.38 82 THR A O 1
ATOM 645 N N . GLY A 1 83 ? -3.411 -5.631 -2.787 1.00 92.88 83 GLY A N 1
ATOM 646 C CA . GLY A 1 83 ? -3.355 -6.807 -3.658 1.00 92.88 83 GLY A CA 1
ATOM 647 C C . GLY A 1 83 ? -3.362 -6.466 -5.156 1.00 92.88 83 GLY A C 1
ATOM 648 O O . GLY A 1 83 ? -2.765 -7.190 -5.955 1.00 92.88 83 GLY A O 1
ATOM 649 N N . ARG A 1 84 ? -4.017 -5.372 -5.575 1.00 95.31 84 ARG A N 1
ATOM 650 C CA . ARG A 1 84 ? -3.948 -4.880 -6.964 1.00 95.31 84 ARG A CA 1
ATOM 651 C C . ARG A 1 84 ? -2.543 -4.377 -7.295 1.00 95.31 84 ARG A C 1
ATOM 653 O O . ARG A 1 84 ? -2.015 -4.752 -8.340 1.00 95.31 84 ARG A O 1
ATOM 660 N N . LEU A 1 85 ? -1.955 -3.558 -6.424 1.00 93.44 85 LEU A N 1
ATOM 661 C CA . LEU A 1 85 ? -0.625 -2.980 -6.624 1.00 93.44 85 LEU A CA 1
ATOM 662 C C . LEU A 1 85 ? 0.477 -4.048 -6.591 1.00 93.44 85 LEU A C 1
ATOM 664 O O . LEU A 1 85 ? 1.361 -4.027 -7.439 1.00 93.44 85 LEU A O 1
ATOM 668 N N . GLU A 1 86 ? 0.394 -5.035 -5.697 1.00 92.94 86 GLU A N 1
ATOM 669 C CA . GLU A 1 86 ? 1.327 -6.172 -5.651 1.00 92.94 86 GLU A CA 1
ATOM 670 C C . GLU A 1 86 ? 1.301 -6.993 -6.947 1.00 92.94 86 GLU A C 1
ATOM 672 O O . GLU A 1 86 ? 2.346 -7.410 -7.447 1.00 92.94 86 GLU A O 1
ATOM 677 N N . ARG A 1 87 ? 0.113 -7.202 -7.535 1.00 93.56 87 ARG A N 1
ATOM 678 C CA . ARG A 1 87 ? -0.005 -7.854 -8.848 1.00 93.56 87 ARG A CA 1
ATOM 679 C C . ARG A 1 87 ? 0.621 -7.011 -9.954 1.00 93.56 87 ARG A C 1
ATOM 681 O O . ARG A 1 87 ? 1.314 -7.565 -10.800 1.00 93.56 87 ARG A O 1
ATOM 688 N N . GLN A 1 88 ? 0.398 -5.696 -9.949 1.00 92.62 88 GLN A N 1
ATOM 689 C CA . GLN A 1 88 ? 1.022 -4.789 -10.919 1.00 92.62 88 GLN A CA 1
ATOM 690 C C . GLN A 1 88 ? 2.547 -4.811 -10.804 1.00 92.62 88 GLN A C 1
ATOM 692 O O . GLN A 1 88 ? 3.226 -4.926 -11.820 1.00 92.62 88 GLN A O 1
ATOM 697 N N . LEU A 1 89 ? 3.069 -4.785 -9.578 1.00 91.25 89 LEU A N 1
ATOM 698 C CA . LEU A 1 89 ? 4.496 -4.878 -9.301 1.00 91.25 89 LEU A CA 1
ATOM 699 C C . LEU A 1 89 ? 5.075 -6.198 -9.826 1.00 91.25 89 LEU A C 1
ATOM 701 O O . LEU A 1 89 ? 6.044 -6.182 -10.573 1.00 91.25 89 LEU A O 1
ATOM 705 N N . ARG A 1 90 ? 4.425 -7.335 -9.543 1.00 89.75 90 ARG A N 1
ATOM 706 C CA . ARG A 1 90 ? 4.862 -8.651 -10.043 1.00 89.75 90 ARG A CA 1
ATOM 707 C C . ARG A 1 90 ? 4.902 -8.728 -11.571 1.00 89.75 90 ARG A C 1
ATOM 709 O O . ARG A 1 90 ? 5.822 -9.313 -12.134 1.00 89.75 90 ARG A O 1
ATOM 716 N N . LEU A 1 91 ? 3.901 -8.158 -12.243 1.00 89.56 91 LEU A N 1
ATOM 717 C CA . LEU A 1 91 ? 3.859 -8.110 -13.707 1.00 89.56 91 LEU A CA 1
ATOM 718 C C . LEU A 1 91 ? 4.980 -7.234 -14.280 1.00 89.56 91 LEU A C 1
ATOM 720 O O . LEU A 1 91 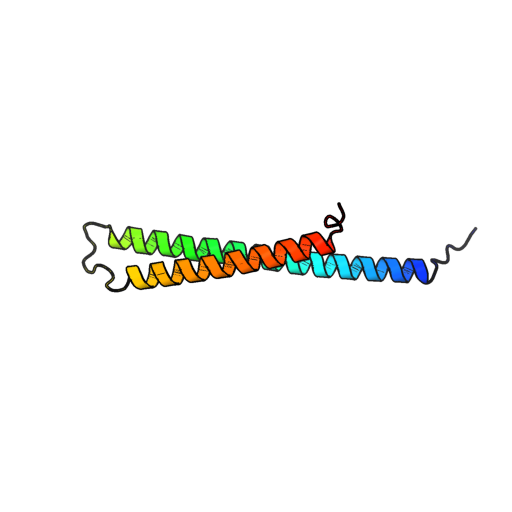? 5.520 -7.553 -15.338 1.00 89.56 91 LEU A O 1
ATOM 724 N N . LEU A 1 92 ? 5.331 -6.152 -13.584 1.00 86.88 92 LEU A N 1
ATOM 725 C CA . LEU A 1 92 ? 6.376 -5.220 -13.991 1.00 86.88 92 LEU A CA 1
ATOM 726 C C . LEU A 1 92 ? 7.785 -5.798 -13.791 1.00 86.88 92 LEU A C 1
ATOM 728 O O . LEU A 1 92 ? 8.623 -5.657 -14.680 1.00 86.88 92 LEU A O 1
ATOM 732 N N . SER A 1 93 ? 8.021 -6.498 -12.677 1.00 79.81 93 SER A N 1
ATOM 733 C CA . SER A 1 93 ? 9.317 -7.100 -12.333 1.00 79.81 93 SER A CA 1
ATOM 734 C C . SER A 1 93 ? 9.649 -8.367 -13.141 1.00 79.81 93 SER A C 1
ATOM 736 O O . SER A 1 93 ? 10.748 -8.895 -13.027 1.00 79.81 93 SER A O 1
ATOM 738 N N . GLY A 1 94 ? 8.735 -8.857 -13.988 1.00 71.38 94 GLY A N 1
ATOM 739 C CA . GLY A 1 94 ? 8.984 -10.005 -14.871 1.00 71.38 94 GLY A CA 1
ATOM 740 C C . GLY A 1 94 ? 8.779 -11.384 -14.230 1.00 71.38 94 GLY A C 1
ATOM 741 O O . GLY A 1 94 ? 8.730 -12.373 -14.957 1.00 71.38 94 GLY A O 1
ATOM 742 N N . ASP A 1 95 ? 8.523 -11.450 -12.921 1.00 60.84 95 ASP A N 1
ATOM 743 C CA . ASP A 1 95 ? 8.198 -12.680 -12.170 1.00 60.84 95 ASP A CA 1
ATOM 744 C C . ASP A 1 95 ? 6.814 -13.274 -12.523 1.00 60.84 95 ASP A C 1
ATOM 746 O O . ASP A 1 95 ? 6.376 -14.272 -11.956 1.00 60.84 95 ASP A O 1
ATOM 750 N N . GLY A 1 96 ? 6.081 -12.654 -13.453 1.00 51.00 96 GLY A N 1
ATOM 751 C CA . GLY A 1 96 ? 4.763 -13.085 -13.927 1.00 51.00 96 GLY A CA 1
ATOM 752 C C . GLY A 1 96 ? 4.768 -14.078 -15.096 1.00 51.00 96 GLY A C 1
ATOM 753 O O . GLY A 1 96 ? 3.720 -14.258 -15.717 1.00 51.00 96 GLY A O 1
ATOM 754 N N . LYS A 1 97 ? 5.910 -14.691 -15.443 1.00 47.66 97 LYS A N 1
ATOM 755 C CA . LYS A 1 97 ? 5.988 -15.748 -16.466 1.00 47.66 97 LYS A CA 1
ATOM 756 C C . LYS A 1 97 ? 6.468 -17.071 -15.861 1.00 47.66 97 LYS A C 1
ATOM 758 O O . LYS A 1 97 ? 7.668 -17.257 -15.697 1.00 47.66 97 LYS A O 1
ATOM 763 N N . GLY A 1 98 ? 5.527 -17.985 -15.611 1.00 44.78 98 GLY A N 1
ATOM 764 C CA . GLY A 1 98 ? 5.780 -19.374 -15.209 1.00 44.78 98 GLY A CA 1
ATOM 765 C C . GLY A 1 98 ? 4.786 -19.866 -14.181 1.00 44.78 98 GLY A C 1
ATOM 766 O O . GLY A 1 98 ? 5.143 -19.824 -12.988 1.00 44.78 98 GLY A O 1
#

pLDDT: mean 83.64, std 13.96, range [41.84, 96.5]

Radius of gyration: 23.48 Å; chains: 1; bounding box: 63×28×66 Å

Sequence (98 aa):
MSNGNLSQNDIAHVREFDRKLEAEADLKQRLEALRREVVTIVGNMSTETSDAMQPTAQNPAPNLHEQLNLAFRRVALLKAETGRLERQLRLLSGDGKG

Secondary structure (DSSP, 8-state):
-------HHHHHHHHHHHHHHHHHHHHHHHHHHHHHHHHHHHHHHHHHHHHHH-TT-SS--TTHHHHHHHHHHHHHHHHHHHHHHHHHHHHHTTTT--

Foldseek 3Di:
DDPDDDPPVNVVVVVVVVVLVVLLVVLVVVLVVLVVVLVVLVVVLVVLVVLLPDPPNPDNPPCNVVSVVVSVVSNVVSVVVSVVSVVVSCVSVVVPDD